Protein AF-0000000078892919 (afdb_homodimer)

pLDDT: mean 95.2, std 5.03, range [69.06, 98.62]

InterPro domains:
  IPR001275 DM DNA-binding domain [PF00751] (1-46)
  IPR001275 DM DNA-binding domain [PS40000] (5-34)
  IPR001275 DM DNA-binding domain [PS50809] (5-52)
  IPR001275 DM DNA-binding domain [SM00301] (1-54)
  IPR026607 DMRT family [PTHR12322] (1-54)
  IPR036407 DM DNA-binding domain superfamily [G3DSA:4.10.1040.10] (1-47)
  IPR036407 DM DNA-binding domain superfamily [SSF82927] (1-46)

Solvent-accessible surface area (backbone atoms only — not comparable to full-atom values): 6469 Å² total; per-residue (Å²): 134,83,60,57,32,63,56,42,46,75,70,75,34,87,40,64,36,81,88,26,71,88,68,42,90,49,67,82,52,78,48,72,66,42,45,33,53,53,49,35,52,50,37,50,50,54,41,51,54,56,60,66,74,100,136,83,60,55,32,65,56,41,47,75,70,76,37,85,41,62,36,83,88,27,72,88,68,42,91,49,67,84,50,79,47,72,66,43,45,34,52,53,47,34,52,51,37,52,51,52,41,52,54,56,60,66,73,101

Nearest PDB structures (foldseek):
  4yj0-assembly1_C  TM=9.117E-01  e=4.825E-05  Homo sapiens
  4yj0-assembly1_B  TM=9.082E-01  e=6.876E-05  Homo sapiens
  4yj0-assembly1_A  TM=7.345E-01  e=1.301E-04  Homo sapiens
  1lpv-assembly1_A  TM=8.448E-01  e=2.641E-02  unclassified
  4yj0-assembly1_B  TM=9.103E-01  e=5.883E-05  Homo sapiens

Structure (mmCIF, N/CA/C/O backbone):
data_AF-0000000078892919-model_v1
#
loop_
_entity.id
_entity.type
_entity.pdbx_description
1 polymer 'DM domain-containing protein'
#
loop_
_atom_site.group_PDB
_atom_site.id
_atom_site.type_symbol
_atom_site.label_atom_id
_atom_site.label_alt_id
_atom_site.label_comp_id
_atom_site.label_asym_id
_atom_site.label_entity_id
_atom_site.label_seq_id
_atom_site.pdbx_PDB_ins_code
_atom_site.Cartn_x
_atom_site.Cartn_y
_atom_site.Cartn_z
_atom_site.occupancy
_atom_site.B_iso_or_equiv
_atom_site.auth_seq_id
_atom_site.auth_comp_id
_atom_site.auth_asym_id
_atom_site.auth_atom_id
_atom_site.pdbx_PDB_model_num
ATOM 1 N N . ARG A 1 1 ? -14.383 -0.823 -10.773 1 75.06 1 ARG A N 1
ATOM 2 C CA . ARG A 1 1 ? -13.383 -1.883 -10.859 1 75.06 1 ARG A CA 1
ATOM 3 C C . ARG A 1 1 ? -13.633 -2.961 -9.812 1 75.06 1 ARG A C 1
ATOM 5 O O . ARG A 1 1 ? -13.938 -2.652 -8.656 1 75.06 1 ARG A O 1
ATOM 12 N N . VAL A 1 2 ? -13.828 -4.258 -10.414 1 90.62 2 VAL A N 1
ATOM 13 C CA . VAL A 1 2 ? -14 -5.375 -9.484 1 90.62 2 VAL A CA 1
ATOM 14 C C . VAL A 1 2 ? -12.648 -5.805 -8.93 1 90.62 2 VAL A C 1
ATOM 16 O O . VAL A 1 2 ? -11.766 -6.227 -9.68 1 90.62 2 VAL A O 1
ATOM 19 N N . PRO A 1 3 ? -12.594 -5.773 -7.652 1 94.75 3 PRO A N 1
ATOM 20 C CA . PRO A 1 3 ? -11.289 -6.117 -7.078 1 94.75 3 PRO A CA 1
ATOM 21 C C . PRO A 1 3 ? -10.906 -7.574 -7.312 1 94.75 3 PRO A C 1
ATOM 23 O O . PRO A 1 3 ? -11.773 -8.453 -7.328 1 94.75 3 PRO A O 1
ATOM 26 N N . LYS A 1 4 ? -9.727 -7.801 -7.68 1 96.69 4 LYS A N 1
ATOM 27 C CA . LYS A 1 4 ? -9.148 -9.125 -7.895 1 96.69 4 LYS A CA 1
ATOM 28 C C . LYS A 1 4 ? -8.18 -9.492 -6.77 1 96.69 4 LYS A C 1
ATOM 30 O O . LYS A 1 4 ? -7.598 -8.609 -6.137 1 96.69 4 LYS A O 1
ATOM 35 N N . CYS A 1 5 ? -8.062 -10.766 -6.609 1 97.62 5 CYS A N 1
ATOM 36 C CA . CYS A 1 5 ? -7.152 -11.234 -5.574 1 97.62 5 CYS A CA 1
ATOM 37 C C . CYS A 1 5 ? -5.703 -10.945 -5.945 1 97.62 5 CYS A C 1
ATOM 39 O O . CYS A 1 5 ? -5.227 -11.375 -6.996 1 97.62 5 CYS A O 1
ATOM 41 N N . ALA A 1 6 ? -5.023 -10.32 -5.082 1 96.12 6 ALA A N 1
ATOM 42 C CA . ALA A 1 6 ? -3.643 -9.922 -5.355 1 96.12 6 ALA A CA 1
ATOM 43 C C . ALA A 1 6 ? -2.715 -11.133 -5.355 1 96.12 6 ALA A C 1
ATOM 45 O O . ALA A 1 6 ? -1.773 -11.203 -6.152 1 96.12 6 ALA A O 1
ATOM 46 N N . ARG A 1 7 ? -2.961 -12.039 -4.484 1 97.06 7 ARG A N 1
ATOM 47 C CA . ARG A 1 7 ? -2.113 -13.227 -4.41 1 97.06 7 ARG A CA 1
ATOM 48 C C . ARG A 1 7 ? -2.246 -14.07 -5.672 1 97.06 7 ARG A C 1
ATOM 50 O O . ARG A 1 7 ? -1.243 -14.492 -6.254 1 97.06 7 ARG A O 1
ATOM 57 N N . CYS A 1 8 ? -3.488 -14.305 -6.047 1 97.5 8 CYS A N 1
ATOM 58 C CA . CYS A 1 8 ? -3.715 -15.031 -7.293 1 97.5 8 CYS A CA 1
ATOM 59 C C . CYS A 1 8 ? -3.045 -14.32 -8.461 1 97.5 8 CYS A C 1
ATOM 61 O O . CYS A 1 8 ? -2.328 -14.945 -9.25 1 97.5 8 CYS A O 1
ATOM 63 N N . ARG A 1 9 ? -3.148 -13.016 -8.594 1 94.38 9 ARG A N 1
ATOM 64 C CA . ARG A 1 9 ? -2.594 -1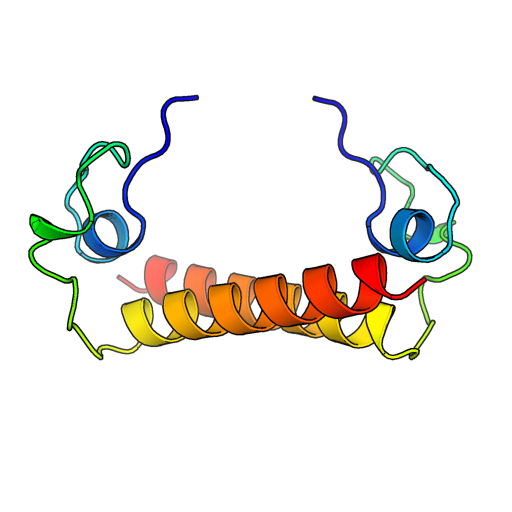2.227 -9.695 1 94.38 9 ARG A CA 1
ATOM 65 C C . ARG A 1 9 ? -1.075 -12.359 -9.75 1 94.38 9 ARG A C 1
ATOM 67 O O . ARG A 1 9 ? -0.496 -12.438 -10.836 1 94.38 9 ARG A O 1
ATOM 74 N N . SER A 1 10 ? -0.444 -12.438 -8.625 1 95.19 10 SER A N 1
ATOM 75 C CA . SER A 1 10 ? 1.009 -12.547 -8.555 1 95.19 10 SER A CA 1
ATOM 76 C C . SER A 1 10 ? 1.488 -13.883 -9.117 1 95.19 10 SER A C 1
ATOM 78 O O . SER A 1 10 ? 2.67 -14.039 -9.43 1 95.19 10 SER A O 1
ATOM 80 N N . HIS A 1 11 ? 0.543 -14.75 -9.195 1 96.12 11 HIS A N 1
ATOM 81 C CA . HIS A 1 11 ? 0.922 -16.062 -9.672 1 96.12 11 HIS A CA 1
ATOM 82 C C . HIS A 1 11 ? 0.279 -16.375 -11.023 1 96.12 11 HIS A C 1
ATOM 84 O O . HIS A 1 11 ? 0.19 -17.531 -11.43 1 96.12 11 HIS A O 1
ATOM 90 N N . GLY A 1 12 ? -0.291 -15.383 -11.57 1 93.56 12 GLY A N 1
ATOM 91 C CA . GLY A 1 12 ? -0.725 -15.5 -12.953 1 93.56 12 GLY A CA 1
ATOM 92 C C . GLY A 1 12 ? -2.168 -15.945 -13.086 1 93.56 12 GLY A C 1
ATOM 93 O O . GLY A 1 12 ? -2.613 -16.297 -14.188 1 93.56 12 GLY A O 1
ATOM 94 N N . THR A 1 13 ? -2.855 -15.938 -12.039 1 95.44 13 THR A N 1
ATOM 95 C CA . THR A 1 13 ? -4.27 -16.297 -12.031 1 95.44 13 THR A CA 1
ATOM 96 C C . THR A 1 13 ? -5.129 -15.109 -11.609 1 95.44 13 THR A C 1
ATOM 98 O O . THR A 1 13 ? -4.711 -14.297 -10.773 1 95.44 13 THR A O 1
ATOM 101 N N . VAL A 1 14 ? -6.25 -15.023 -12.188 1 95 14 VAL A N 1
ATOM 102 C CA . VAL A 1 14 ? -7.145 -13.93 -11.836 1 95 14 VAL A CA 1
ATOM 103 C C . VAL A 1 14 ? -8.383 -14.477 -11.125 1 95 14 VAL A C 1
ATOM 105 O O . VAL A 1 14 ? -9.031 -15.398 -11.625 1 95 14 VAL A O 1
ATOM 108 N N . SER A 1 15 ? -8.656 -14.039 -9.961 1 96.69 15 SER A N 1
ATOM 109 C CA . SER A 1 15 ? -9.828 -14.398 -9.172 1 96.69 15 SER A CA 1
ATOM 110 C C . SER A 1 15 ? -10.492 -13.172 -8.57 1 96.69 15 SER A C 1
ATOM 112 O O . SER A 1 15 ? -9.812 -12.234 -8.141 1 96.69 15 SER A O 1
ATOM 114 N N . TRP A 1 16 ? -11.805 -13.25 -8.547 1 95.56 16 TRP A N 1
ATOM 115 C CA . TRP A 1 16 ? -12.531 -12.172 -7.887 1 95.56 16 TRP A CA 1
ATOM 116 C C . TRP A 1 16 ? -12.273 -12.18 -6.383 1 95.56 16 TRP A C 1
ATOM 118 O O . TRP A 1 16 ? -12.234 -13.242 -5.758 1 95.56 16 TRP A O 1
ATOM 128 N N . LEU A 1 17 ? -12.211 -10.953 -5.809 1 95.38 17 LEU A N 1
ATOM 129 C CA . LEU A 1 17 ? -11.789 -10.812 -4.418 1 95.38 17 LEU A CA 1
ATOM 130 C C . LEU A 1 17 ? -12.922 -11.203 -3.471 1 95.38 17 LEU A C 1
ATOM 132 O O . LEU A 1 17 ? -12.695 -11.906 -2.484 1 95.38 17 LEU A O 1
ATOM 136 N N . LYS A 1 18 ? -14.047 -10.852 -3.838 1 94.62 18 LYS A N 1
ATOM 137 C CA . LYS A 1 18 ? -15.164 -11.055 -2.914 1 94.62 18 LYS A CA 1
ATOM 138 C C . LYS A 1 18 ? -15.344 -12.539 -2.588 1 94.62 18 LYS A C 1
ATOM 140 O O . LYS A 1 18 ? -15.578 -13.352 -3.482 1 94.62 18 LYS A O 1
ATOM 145 N N . GLY A 1 19 ? -15.234 -12.922 -1.292 1 93.5 19 GLY A N 1
ATOM 146 C CA . GLY A 1 19 ? -15.469 -14.273 -0.823 1 93.5 19 GLY A CA 1
ATOM 147 C C . GLY A 1 19 ? -14.328 -15.227 -1.148 1 93.5 19 GLY A C 1
ATOM 148 O O . GLY A 1 19 ? -14.461 -16.438 -0.977 1 93.5 19 GLY A O 1
ATOM 149 N N . HIS A 1 20 ? -13.258 -14.734 -1.619 1 96.75 20 HIS A N 1
ATOM 150 C CA . HIS A 1 20 ? -12.188 -15.555 -2.17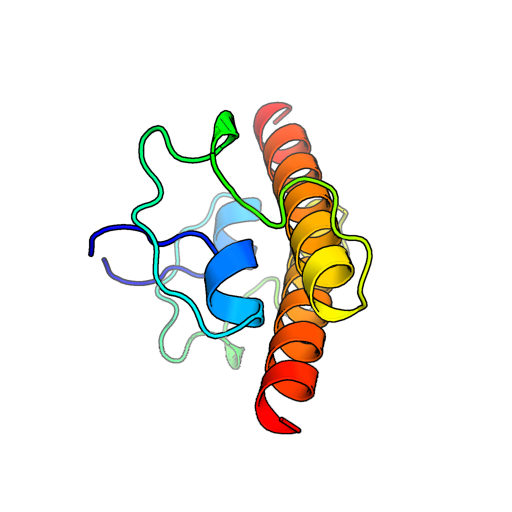6 1 96.75 20 HIS A CA 1
ATOM 151 C C . HIS A 1 20 ? -11.133 -15.875 -1.127 1 96.75 20 HIS A C 1
ATOM 153 O O . HIS A 1 20 ? -10.336 -16.812 -1.296 1 96.75 20 HIS A O 1
ATOM 159 N N . LYS A 1 21 ? -11.141 -15.297 -0.033 1 92.75 21 LYS A N 1
ATOM 160 C CA . LYS A 1 21 ? -10.055 -15.367 0.936 1 92.75 21 LYS A CA 1
ATOM 161 C C . LYS A 1 21 ? -9.75 -16.812 1.314 1 92.75 21 LYS A C 1
ATOM 163 O O . LYS A 1 21 ? -8.594 -17.25 1.292 1 92.75 21 LYS A O 1
ATOM 168 N N . HIS A 1 22 ? -10.82 -17.609 1.489 1 94.19 22 HIS A N 1
ATOM 169 C CA . HIS A 1 22 ? -10.656 -18.984 1.968 1 94.19 22 HIS A CA 1
ATOM 170 C C . HIS A 1 22 ? -10.422 -19.953 0.809 1 94.19 22 HIS A C 1
ATOM 172 O O . HIS A 1 22 ? -10 -21.094 1.019 1 94.19 22 HIS A O 1
ATOM 178 N N . TYR A 1 23 ? -10.57 -19.5 -0.388 1 95.56 23 TYR A N 1
ATOM 179 C CA . TYR A 1 23 ? -10.461 -20.359 -1.562 1 95.56 23 TYR A CA 1
ATOM 180 C C . TYR A 1 23 ? -9.188 -20.078 -2.338 1 95.56 23 TYR A C 1
ATOM 182 O O . TYR A 1 23 ? -8.812 -20.844 -3.238 1 95.56 23 TYR A O 1
ATOM 190 N N . CYS A 1 24 ? -8.477 -19.094 -1.933 1 97.56 24 CYS A N 1
ATOM 191 C CA . CYS A 1 24 ? -7.254 -18.703 -2.625 1 97.56 24 CYS A CA 1
ATOM 192 C C . CYS A 1 24 ? -6.191 -19.781 -2.518 1 97.56 24 CYS A C 1
ATOM 194 O O . CYS A 1 24 ? -5.75 -20.125 -1.418 1 97.56 24 CYS A O 1
ATOM 196 N N . ARG A 1 25 ? -5.75 -20.25 -3.621 1 96.56 25 ARG A N 1
ATOM 197 C CA . ARG A 1 25 ? -4.715 -21.281 -3.678 1 96.56 25 ARG A CA 1
ATOM 198 C C . ARG A 1 25 ? -3.426 -20.797 -3.027 1 96.56 25 ARG A C 1
ATOM 200 O O . ARG A 1 25 ? -2.65 -21.594 -2.5 1 9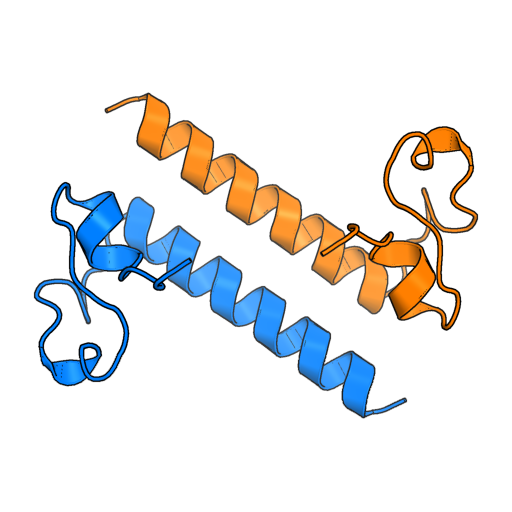6.56 25 ARG A O 1
ATOM 207 N N . TRP A 1 26 ? -3.277 -19.531 -2.879 1 97.44 26 TRP A N 1
ATOM 208 C CA . TRP A 1 26 ? -2.014 -18.953 -2.424 1 97.44 26 TRP A CA 1
ATOM 209 C C . TRP A 1 26 ? -2.189 -18.25 -1.085 1 97.44 26 TRP A C 1
ATOM 211 O O . TRP A 1 26 ? -1.383 -17.391 -0.721 1 97.44 26 TRP A O 1
ATOM 221 N N . ARG A 1 27 ? -3.215 -18.594 -0.351 1 95.62 27 ARG A N 1
ATOM 222 C CA . ARG A 1 27 ? -3.549 -17.953 0.915 1 95.62 27 ARG A CA 1
ATOM 223 C C . ARG A 1 27 ? -2.369 -18 1.88 1 95.62 27 ARG A C 1
ATOM 225 O O . ARG A 1 27 ? -2.127 -17.031 2.613 1 95.62 27 ARG A O 1
ATOM 232 N N . ASP A 1 28 ? -1.63 -19.109 1.831 1 96.06 28 ASP A N 1
ATOM 233 C CA . ASP A 1 28 ? -0.542 -19.312 2.785 1 96.06 28 ASP A CA 1
ATOM 234 C C . ASP A 1 28 ? 0.814 -19.281 2.084 1 96.06 28 ASP A C 1
ATOM 236 O O . ASP A 1 28 ? 1.815 -19.734 2.646 1 96.06 28 ASP A O 1
ATOM 240 N N . CYS A 1 29 ? 0.792 -18.812 0.901 1 97.56 29 CYS A N 1
ATOM 241 C CA . CYS A 1 29 ? 2.043 -18.734 0.156 1 97.56 29 CYS A CA 1
ATOM 242 C C . CYS A 1 29 ? 2.988 -17.719 0.787 1 97.56 29 CYS A C 1
ATOM 244 O O . CYS A 1 29 ? 2.559 -16.641 1.211 1 97.56 29 CYS A O 1
ATOM 246 N N . THR A 1 30 ? 4.316 -18.062 0.794 1 96.94 30 THR A N 1
ATOM 247 C CA . THR A 1 30 ? 5.301 -17.188 1.424 1 96.94 30 THR A CA 1
ATOM 248 C C . THR A 1 30 ? 6.414 -16.828 0.443 1 96.94 30 THR A C 1
ATOM 250 O O . THR A 1 30 ? 7.562 -16.641 0.843 1 96.94 30 THR A O 1
ATOM 253 N N . CYS A 1 31 ? 6.059 -16.844 -0.826 1 96.69 31 CYS A N 1
ATOM 254 C CA . CYS A 1 31 ? 7.059 -16.406 -1.796 1 96.69 31 CYS A CA 1
ATOM 255 C C . CYS A 1 31 ? 7.301 -14.906 -1.7 1 96.69 31 CYS A C 1
ATOM 257 O O . CYS A 1 31 ? 6.586 -14.203 -0.983 1 96.69 31 CYS A O 1
ATOM 259 N N . SER A 1 32 ? 8.25 -14.406 -2.426 1 95.19 32 SER A N 1
ATOM 260 C CA . SER A 1 32 ? 8.641 -13.008 -2.344 1 95.19 32 SER A CA 1
ATOM 261 C C . SER A 1 32 ? 7.5 -12.086 -2.77 1 95.19 32 SER A C 1
ATOM 263 O O . SER A 1 32 ? 7.297 -11.023 -2.176 1 95.19 32 SER A O 1
ATOM 265 N N . LYS A 1 33 ? 6.867 -12.523 -3.758 1 95.88 33 LYS A N 1
ATOM 266 C CA . LYS A 1 33 ? 5.758 -11.719 -4.25 1 95.88 33 LYS A CA 1
ATOM 267 C C . LYS A 1 33 ? 4.656 -11.594 -3.201 1 95.88 33 LYS A C 1
ATOM 269 O O . LYS A 1 33 ? 4.148 -10.5 -2.949 1 95.88 33 LYS A O 1
ATOM 274 N N . CYS A 1 34 ? 4.273 -12.68 -2.596 1 98 34 CYS A N 1
ATOM 275 C CA . CYS A 1 34 ? 3.195 -12.711 -1.613 1 98 34 CYS A CA 1
ATOM 276 C C . CYS A 1 34 ? 3.627 -12.039 -0.312 1 98 34 CYS A C 1
ATOM 278 O O . CYS A 1 34 ? 2.812 -11.414 0.37 1 98 34 CYS A O 1
ATOM 280 N N . GLN A 1 35 ? 4.883 -12.086 0.019 1 98.19 35 GLN A N 1
ATOM 281 C CA . GLN A 1 35 ? 5.387 -11.43 1.22 1 98.19 35 GLN A CA 1
ATOM 282 C C . GLN A 1 35 ? 5.262 -9.914 1.104 1 98.19 35 GLN A C 1
ATOM 284 O O . GLN A 1 35 ? 4.984 -9.227 2.092 1 98.19 35 GLN A O 1
ATOM 289 N N . LEU A 1 36 ? 5.492 -9.453 -0.093 1 98.5 36 LEU A N 1
ATOM 290 C CA . LEU A 1 36 ? 5.371 -8.008 -0.3 1 98.5 36 LEU A CA 1
ATOM 291 C C . LEU A 1 36 ? 3.92 -7.566 -0.182 1 98.5 36 LEU A C 1
ATOM 293 O O . LEU A 1 36 ? 3.641 -6.461 0.291 1 98.5 36 LEU A O 1
ATOM 297 N N . ILE A 1 37 ? 2.99 -8.398 -0.585 1 98.06 37 ILE A N 1
ATOM 298 C CA . ILE A 1 37 ? 1.571 -8.094 -0.431 1 98.06 37 ILE A CA 1
ATOM 299 C C . ILE A 1 37 ? 1.213 -8.047 1.053 1 98.06 37 ILE A C 1
ATOM 301 O O . ILE A 1 37 ? 0.522 -7.125 1.499 1 98.06 37 ILE A O 1
ATOM 305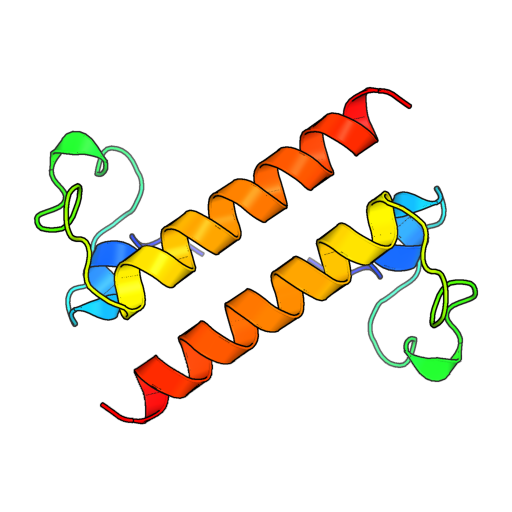 N N . THR A 1 38 ? 1.707 -9.062 1.796 1 98.25 38 THR A N 1
ATOM 306 C CA . THR A 1 38 ? 1.468 -9.109 3.234 1 98.25 38 THR A CA 1
ATOM 307 C C . THR A 1 38 ? 2.051 -7.871 3.914 1 98.25 38 THR A C 1
ATOM 309 O O . THR A 1 38 ? 1.417 -7.285 4.793 1 98.25 38 THR A O 1
ATOM 312 N N . GLU A 1 39 ? 3.221 -7.52 3.48 1 98.62 39 GLU A N 1
ATOM 313 C CA . GLU A 1 39 ? 3.869 -6.34 4.051 1 98.62 39 GLU A CA 1
ATOM 314 C C . GLU A 1 39 ? 3.08 -5.07 3.742 1 98.62 39 GLU A C 1
ATOM 316 O O . GLU A 1 39 ? 2.891 -4.223 4.617 1 98.62 39 GLU A O 1
ATOM 321 N N . ARG A 1 40 ? 2.654 -4.926 2.561 1 98.56 40 ARG A N 1
ATOM 322 C CA . ARG A 1 40 ? 1.833 -3.779 2.188 1 98.56 40 ARG A CA 1
ATOM 323 C C . ARG A 1 40 ? 0.583 -3.697 3.055 1 98.56 40 ARG A C 1
ATOM 325 O O . ARG A 1 40 ? 0.224 -2.619 3.533 1 98.56 40 ARG A O 1
ATOM 332 N N . GLN A 1 41 ? -0.055 -4.797 3.273 1 98.25 41 GLN A N 1
ATOM 333 C CA . GLN A 1 41 ? -1.27 -4.84 4.082 1 98.25 41 GLN A CA 1
ATOM 334 C C . GLN A 1 41 ? -0.983 -4.449 5.527 1 98.25 41 GLN A C 1
ATOM 336 O O . GLN A 1 41 ? -1.759 -3.713 6.145 1 98.25 41 GLN A O 1
ATOM 341 N N . ARG A 1 42 ? 0.117 -4.902 6.035 1 98.5 42 ARG A N 1
ATOM 342 C CA . ARG A 1 42 ? 0.523 -4.562 7.395 1 98.5 42 ARG A CA 1
ATOM 343 C C . ARG A 1 42 ? 0.738 -3.061 7.543 1 98.5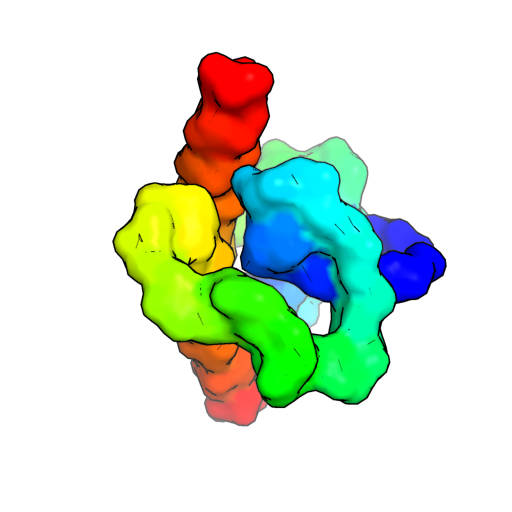 42 ARG A C 1
ATOM 345 O O . ARG A 1 42 ? 0.221 -2.441 8.477 1 98.5 42 ARG A O 1
ATOM 352 N N . VAL A 1 43 ? 1.459 -2.518 6.574 1 98.62 43 VAL A N 1
ATOM 353 C CA . VAL A 1 43 ? 1.796 -1.099 6.602 1 98.62 43 VAL A CA 1
ATOM 354 C C . VAL A 1 43 ? 0.529 -0.263 6.438 1 98.62 43 VAL A C 1
ATOM 356 O O . VAL A 1 43 ? 0.322 0.711 7.168 1 98.62 43 VAL A O 1
ATOM 359 N N . THR A 1 44 ? -0.27 -0.65 5.531 1 98.5 44 THR A N 1
ATOM 360 C CA . THR A 1 44 ? -1.519 0.069 5.309 1 98.5 44 THR A CA 1
ATOM 361 C C . THR A 1 44 ? -2.396 0.029 6.559 1 98.5 44 THR A C 1
ATOM 363 O O . THR A 1 44 ? -2.949 1.053 6.965 1 98.5 44 THR A O 1
ATOM 366 N N . ALA A 1 45 ? -2.445 -1.118 7.262 1 98.38 45 ALA A N 1
ATOM 367 C CA . ALA A 1 45 ? -3.238 -1.275 8.477 1 98.38 45 ALA A CA 1
ATOM 368 C C . ALA A 1 45 ? -2.695 -0.402 9.602 1 98.38 45 ALA A C 1
ATOM 370 O O . ALA A 1 45 ? -3.465 0.198 10.359 1 98.38 45 ALA A O 1
ATOM 371 N N . ALA A 1 46 ? -1.411 -0.382 9.711 1 97.94 46 ALA A N 1
ATOM 372 C CA . ALA A 1 46 ? -0.77 0.441 10.734 1 97.94 46 ALA A CA 1
ATOM 373 C C . ALA A 1 46 ? -1.076 1.92 10.516 1 97.94 46 ALA A C 1
ATOM 375 O O . ALA A 1 46 ? -1.355 2.648 11.477 1 97.94 46 ALA A O 1
ATOM 376 N N . ARG A 1 47 ? -1.009 2.348 9.234 1 97.31 47 ARG A N 1
ATOM 377 C CA . ARG A 1 47 ? -1.315 3.74 8.914 1 97.31 47 ARG A CA 1
ATOM 378 C C . ARG A 1 47 ? -2.762 4.074 9.266 1 97.31 47 ARG A C 1
ATOM 380 O O . ARG A 1 47 ? -3.033 5.086 9.914 1 97.31 47 ARG A O 1
ATOM 387 N N . VAL A 1 48 ? -3.66 3.246 8.977 1 96.94 48 VAL A N 1
ATOM 388 C CA . VAL A 1 48 ? -5.082 3.463 9.234 1 96.94 48 VAL A CA 1
ATOM 389 C C . VAL A 1 48 ? -5.332 3.523 10.742 1 96.94 48 VAL A C 1
ATOM 391 O O . VAL A 1 48 ? -6.102 4.359 11.211 1 96.94 48 VAL A O 1
ATOM 394 N N . ALA A 1 49 ? -4.652 2.695 11.469 1 96.75 49 ALA A N 1
ATOM 395 C CA . ALA A 1 49 ? -4.789 2.648 12.922 1 96.75 49 ALA A CA 1
ATOM 396 C C . ALA A 1 49 ? -4.359 3.967 13.555 1 96.75 49 ALA A C 1
ATOM 398 O O . ALA A 1 49 ? -5.043 4.492 14.438 1 96.75 49 ALA A O 1
ATOM 399 N N . ILE A 1 50 ? -3.256 4.527 13.062 1 94.62 50 ILE A N 1
ATOM 400 C CA . ILE A 1 50 ? -2.732 5.77 13.617 1 94.62 50 ILE A CA 1
ATOM 401 C C . ILE A 1 50 ? -3.674 6.926 13.273 1 94.62 50 ILE A C 1
ATOM 403 O O . ILE A 1 50 ? -3.916 7.801 14.109 1 94.62 50 ILE A O 1
ATOM 407 N N . LEU A 1 51 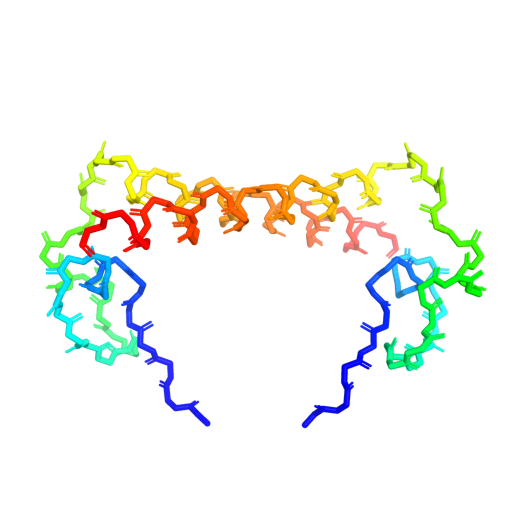? -4.211 6.918 12.047 1 91.25 51 LEU A N 1
ATOM 408 C CA . LEU A 1 51 ? -5.113 7.977 11.602 1 91.25 51 LEU A CA 1
ATOM 409 C C . LEU A 1 51 ? -6.398 7.973 12.422 1 91.25 51 LEU A C 1
ATOM 411 O O . LEU A 1 51 ? -6.992 9.023 12.664 1 91.25 51 LEU A O 1
ATOM 415 N N . ARG A 1 52 ? -6.785 6.801 12.938 1 92.5 52 ARG A N 1
ATOM 416 C CA . ARG A 1 52 ? -8.016 6.668 13.711 1 92.5 52 ARG A CA 1
ATOM 417 C C . ARG A 1 52 ? -7.816 7.117 15.148 1 92.5 52 ARG A C 1
ATOM 419 O O . ARG A 1 52 ? -8.781 7.387 15.867 1 92.5 52 ARG A O 1
ATOM 426 N N . GLN A 1 53 ? -6.617 7.293 15.609 1 88.06 53 GLN A N 1
ATOM 427 C CA . GLN A 1 53 ? -6.328 7.754 16.953 1 88.06 53 GLN A CA 1
ATOM 428 C C . GLN A 1 53 ? -6.391 9.273 17.047 1 88.06 53 GLN A C 1
ATOM 430 O O . GLN A 1 53 ? -6.504 9.836 18.141 1 88.06 53 GLN A O 1
ATOM 435 N N . GLN A 1 54 ? -6.359 9.867 15.891 1 69.56 54 GLN A N 1
ATOM 436 C CA . GLN A 1 54 ? -6.406 11.328 15.883 1 69.56 54 GLN A CA 1
ATOM 437 C C . GLN A 1 54 ? -7.848 11.828 15.844 1 69.56 54 GLN A C 1
ATOM 439 O O . GLN A 1 54 ? -8.727 11.164 15.289 1 69.56 54 GLN A O 1
ATOM 444 N N . ARG B 1 1 ? -12.641 8.602 -9.297 1 75.12 1 ARG B N 1
ATOM 445 C CA . ARG B 1 1 ? -12.109 9.211 -8.078 1 75.12 1 ARG B CA 1
ATOM 446 C C . ARG B 1 1 ? -10.828 9.984 -8.359 1 75.12 1 ARG B C 1
ATOM 448 O O . ARG B 1 1 ? -9.969 9.516 -9.109 1 75.12 1 ARG B O 1
ATOM 455 N N . VAL B 1 2 ? -10.93 11.367 -7.961 1 91.12 2 VAL B N 1
ATOM 456 C CA . VAL B 1 2 ? -9.727 12.18 -8.125 1 91.12 2 VAL B CA 1
ATOM 457 C C . VAL B 1 2 ? -8.75 11.898 -6.988 1 91.12 2 VAL B C 1
ATOM 459 O O . VAL B 1 2 ? -9.07 12.133 -5.816 1 91.12 2 VAL B O 1
ATOM 462 N N . PRO B 1 3 ? -7.59 11.508 -7.391 1 94.88 3 PRO B N 1
ATOM 463 C CA . PRO B 1 3 ? -6.641 11.164 -6.328 1 94.88 3 PRO B CA 1
ATOM 464 C C . PRO B 1 3 ? -6.223 12.375 -5.496 1 94.88 3 PRO B C 1
ATOM 466 O O . PRO B 1 3 ? -6.113 13.484 -6.027 1 94.88 3 PRO B O 1
ATOM 469 N N . LYS B 1 4 ? -6.188 12.227 -4.262 1 96.69 4 LYS B N 1
ATOM 470 C CA . LYS B 1 4 ? -5.762 13.234 -3.299 1 96.69 4 LYS B CA 1
ATOM 471 C C . LYS B 1 4 ? -4.391 12.906 -2.725 1 96.69 4 LYS B C 1
ATOM 473 O O . LYS B 1 4 ? -4.004 11.734 -2.662 1 96.69 4 LYS B O 1
ATOM 478 N N . CYS B 1 5 ? -3.744 13.922 -2.318 1 97.62 5 CYS B N 1
ATOM 479 C CA . CYS B 1 5 ? -2.426 13.719 -1.729 1 97.62 5 CYS B CA 1
ATOM 480 C C . CYS B 1 5 ? -2.531 13.031 -0.376 1 97.62 5 CYS B C 1
ATOM 482 O O . CYS B 1 5 ? -3.209 13.523 0.528 1 97.62 5 CYS B O 1
ATOM 484 N N . ALA B 1 6 ? -1.822 12 -0.235 1 96.06 6 ALA B N 1
ATOM 485 C CA . ALA B 1 6 ? -1.892 11.219 0.995 1 96.06 6 ALA B CA 1
ATOM 486 C C . ALA B 1 6 ? -1.22 11.953 2.152 1 96.06 6 ALA B C 1
ATOM 488 O O . ALA B 1 6 ? -1.684 11.883 3.293 1 96.06 6 ALA B O 1
ATOM 489 N N . ARG B 1 7 ? -0.168 12.602 1.864 1 97.06 7 ARG B N 1
ATOM 490 C CA . ARG B 1 7 ? 0.54 13.328 2.916 1 97.06 7 ARG B CA 1
ATOM 491 C C . ARG B 1 7 ? -0.311 14.461 3.467 1 97.06 7 ARG B C 1
ATOM 493 O O . ARG B 1 7 ? -0.436 14.625 4.684 1 97.06 7 ARG B O 1
ATOM 500 N N . CYS B 1 8 ? -0.858 15.227 2.555 1 97.5 8 CYS B N 1
ATOM 501 C CA . CYS B 1 8 ? -1.762 16.297 2.982 1 97.5 8 CYS B CA 1
ATOM 502 C C . CYS B 1 8 ? -2.918 15.727 3.799 1 97.5 8 CYS B C 1
ATOM 504 O O . CYS B 1 8 ? -3.217 16.219 4.887 1 97.5 8 CYS B O 1
ATOM 506 N N . ARG B 1 9 ? -3.549 14.656 3.396 1 94.25 9 ARG B N 1
ATOM 507 C CA . ARG B 1 9 ? -4.695 14.047 4.062 1 94.25 9 ARG B CA 1
ATOM 508 C C . ARG B 1 9 ? -4.336 13.617 5.484 1 94.25 9 ARG B C 1
ATOM 510 O O . ARG B 1 9 ? -5.148 13.758 6.402 1 94.25 9 ARG B O 1
ATOM 517 N N . SER B 1 10 ? -3.135 13.141 5.668 1 95.25 10 SER B N 1
ATOM 518 C CA . SER B 1 10 ? -2.684 12.688 6.977 1 95.25 10 SER B CA 1
ATOM 519 C C . SER B 1 10 ? -2.588 13.844 7.965 1 95.25 10 SER B C 1
ATOM 521 O O . SER B 1 10 ? -2.535 13.633 9.18 1 95.25 10 SER B O 1
ATOM 523 N N . HIS B 1 11 ? -2.582 14.984 7.387 1 96.12 11 HIS B N 1
ATOM 524 C CA . HIS B 1 11 ? -2.436 16.156 8.25 1 96.12 11 HIS B CA 1
ATOM 525 C C . HIS B 1 11 ? -3.688 17.016 8.219 1 96.12 11 HIS B C 1
ATOM 527 O O . HIS B 1 11 ? -3.643 18.188 8.594 1 96.12 11 HIS B O 1
ATOM 533 N N . GLY B 1 12 ? -4.676 16.5 7.613 1 93.56 12 GLY B N 1
ATOM 534 C CA . GLY B 1 12 ? -5.977 17.141 7.734 1 93.56 12 GLY B CA 1
ATOM 535 C C . GLY B 1 12 ? -6.273 18.109 6.605 1 93.56 12 GLY B C 1
ATOM 536 O O . GLY B 1 12 ? -7.238 18.875 6.676 1 93.56 12 GLY B O 1
ATOM 537 N N . THR B 1 13 ? -5.5 18.078 5.625 1 95.44 13 THR B N 1
ATOM 538 C CA . THR B 1 13 ? -5.691 18.922 4.449 1 95.44 13 THR B CA 1
ATOM 539 C C . THR B 1 13 ? -5.953 18.062 3.211 1 95.44 13 THR B C 1
ATOM 541 O O . THR B 1 13 ? -5.406 16.969 3.078 1 95.44 13 THR B O 1
ATOM 544 N N . VAL B 1 14 ? -6.773 18.562 2.377 1 95.06 14 VAL B N 1
ATOM 545 C CA . VAL B 1 14 ? -7.074 17.812 1.153 1 95.06 14 VAL B CA 1
ATOM 546 C C . VAL B 1 14 ? -6.52 18.578 -0.053 1 95.06 14 VAL B C 1
ATOM 548 O O . VAL B 1 14 ? -6.785 19.766 -0.223 1 95.06 14 VAL B O 1
ATOM 551 N N . SER B 1 15 ? -5.695 17.969 -0.816 1 96.75 15 SER B N 1
ATOM 552 C CA . SER B 1 15 ? -5.121 18.516 -2.039 1 96.75 15 SER B CA 1
ATOM 553 C C . SER B 1 15 ? -5.191 17.516 -3.184 1 96.75 15 SER B C 1
ATOM 555 O O . SER B 1 15 ? -4.996 16.312 -2.977 1 96.75 15 SER B O 1
ATOM 557 N N . TRP B 1 16 ? -5.434 18.062 -4.336 1 95.69 16 TRP B N 1
ATOM 558 C CA . TRP B 1 16 ? -5.414 17.203 -5.512 1 95.69 16 TRP B CA 1
ATOM 559 C C . TRP B 1 16 ? -3.996 16.703 -5.805 1 95.69 16 TRP B C 1
ATOM 561 O O . TRP B 1 16 ? -3.037 17.484 -5.703 1 95.69 16 TRP B O 1
ATOM 571 N N . LEU B 1 17 ? -3.914 15.445 -6.266 1 95.5 17 LEU B N 1
ATOM 572 C CA . LEU B 1 17 ? -2.617 14.797 -6.41 1 95.5 17 LEU B CA 1
ATOM 573 C C . LEU B 1 17 ? -1.884 15.312 -7.645 1 95.5 17 LEU B C 1
ATOM 575 O O . LEU B 1 17 ? -0.683 15.586 -7.59 1 95.5 17 LEU B O 1
ATOM 579 N N . LYS B 1 18 ? -2.604 15.516 -8.641 1 94.69 18 LYS B N 1
ATOM 580 C CA . LYS B 1 18 ? -1.956 15.859 -9.906 1 94.69 18 LYS B CA 1
ATOM 581 C C . LYS B 1 18 ? -1.162 17.156 -9.781 1 94.69 18 LYS B C 1
ATOM 583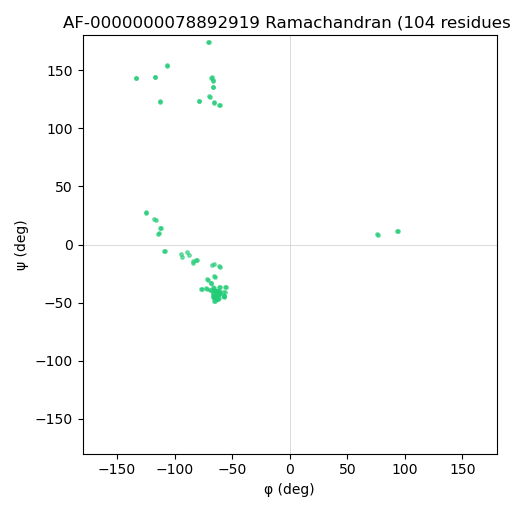 O O . LYS B 1 18 ? -1.726 18.203 -9.469 1 94.69 18 LYS B O 1
ATOM 588 N N . GLY B 1 19 ? 0.15 17.125 -10.008 1 93.56 19 GLY B N 1
ATOM 589 C CA . GLY B 1 19 ? 1.012 18.297 -10.016 1 93.56 19 GLY B CA 1
ATOM 590 C C . GLY B 1 19 ? 1.341 18.797 -8.625 1 93.56 19 GLY B C 1
ATOM 591 O O . GLY B 1 19 ? 1.909 19.875 -8.469 1 93.56 19 GLY B O 1
ATOM 592 N N . HIS B 1 20 ? 0.982 18.062 -7.629 1 96.75 20 HIS B N 1
ATOM 593 C CA . HIS B 1 20 ? 1.039 18.547 -6.254 1 96.75 20 HIS B CA 1
ATOM 594 C C . HIS B 1 20 ? 2.35 18.141 -5.582 1 96.75 20 HIS B C 1
ATOM 596 O O . HIS B 1 20 ? 2.727 18.719 -4.555 1 96.75 20 HIS B O 1
ATOM 602 N N . LYS B 1 21 ? 3.111 17.375 -6.133 1 92.5 21 LYS B N 1
ATOM 603 C CA . LYS B 1 21 ? 4.27 16.766 -5.477 1 92.5 21 LYS B CA 1
ATOM 604 C C . LYS B 1 21 ? 5.211 17.844 -4.941 1 92.5 21 LYS B C 1
ATOM 606 O O . LYS B 1 21 ? 5.617 17.797 -3.775 1 92.5 21 LYS B O 1
ATOM 611 N N . HIS B 1 22 ? 5.402 18.922 -5.75 1 94.06 22 HIS B N 1
ATOM 612 C CA . HIS B 1 22 ? 6.375 19.938 -5.383 1 94.06 22 HIS B CA 1
ATOM 613 C C . HIS B 1 22 ? 5.734 21.016 -4.52 1 94.06 22 HIS B C 1
ATOM 615 O O . HIS B 1 22 ? 6.438 21.828 -3.9 1 94.06 22 HIS B O 1
ATOM 621 N N . TYR B 1 23 ? 4.469 20.984 -4.34 1 95.56 23 TYR B N 1
ATOM 622 C CA . TYR B 1 23 ? 3.746 22.016 -3.609 1 95.56 23 TYR B CA 1
ATOM 623 C C . TYR B 1 23 ? 3.248 21.484 -2.27 1 95.56 23 TYR B C 1
ATOM 625 O O . TYR B 1 23 ? 2.795 22.266 -1.422 1 95.56 23 TYR B O 1
ATOM 633 N N . CYS B 1 24 ? 3.424 20.234 -2.045 1 97.62 24 CYS B N 1
ATOM 634 C CA . CYS B 1 24 ? 2.947 19.609 -0.814 1 97.62 24 CYS B CA 1
ATOM 635 C C . CYS B 1 24 ? 3.697 20.156 0.397 1 97.62 24 CYS B C 1
ATOM 637 O O . CYS B 1 24 ? 4.914 20 0.5 1 97.62 24 CYS B O 1
ATOM 639 N N . ARG B 1 25 ? 2.994 20.688 1.304 1 96.5 25 ARG B N 1
ATOM 640 C CA . ARG B 1 25 ? 3.562 21.234 2.533 1 96.5 25 ARG B CA 1
ATOM 641 C C . ARG B 1 25 ? 4.266 20.141 3.34 1 96.5 25 ARG B C 1
ATOM 643 O O . ARG B 1 25 ? 5.215 20.422 4.074 1 96.5 25 ARG B O 1
ATOM 650 N N . TRP B 1 26 ? 3.973 18.938 3.074 1 97.44 26 TRP B N 1
ATOM 651 C CA . TRP B 1 26 ? 4.461 17.844 3.895 1 97.44 26 TRP B CA 1
ATOM 652 C C . TRP B 1 26 ? 5.359 16.906 3.084 1 97.44 26 TRP B C 1
ATOM 654 O O . TRP B 1 26 ? 5.555 15.75 3.449 1 97.44 26 TRP B O 1
ATOM 664 N N . ARG B 1 27 ? 5.914 17.406 2.008 1 95.56 27 ARG B N 1
ATOM 665 C CA . ARG B 1 27 ? 6.73 16.625 1.096 1 95.56 27 ARG B CA 1
ATOM 666 C C . ARG B 1 27 ? 7.891 15.961 1.831 1 95.56 27 ARG B C 1
ATOM 668 O O . ARG B 1 27 ? 8.258 14.82 1.534 1 95.56 27 ARG B O 1
ATOM 675 N N . ASP B 1 28 ? 8.438 16.703 2.811 1 96.06 28 ASP B N 1
ATOM 676 C CA . ASP B 1 28 ? 9.625 16.219 3.512 1 96.06 28 ASP B CA 1
ATOM 677 C C . ASP B 1 28 ? 9.305 15.875 4.965 1 96.06 28 ASP B C 1
ATOM 679 O O . ASP B 1 28 ? 10.211 15.734 5.789 1 96.06 28 ASP B O 1
ATOM 683 N N . CYS B 1 29 ? 8.055 15.789 5.227 1 97.56 29 CYS B N 1
ATOM 684 C CA . CYS B 1 29 ? 7.641 15.445 6.586 1 97.56 29 CYS B CA 1
ATOM 685 C C . CYS B 1 29 ? 8.055 14.023 6.941 1 97.56 29 CYS B C 1
ATOM 687 O O . CYS B 1 29 ? 7.945 13.117 6.117 1 97.56 29 CYS B O 1
ATOM 689 N N . THR B 1 30 ? 8.5 13.828 8.219 1 97 30 THR B N 1
ATOM 690 C CA . THR B 1 30 ? 8.977 12.516 8.648 1 97 30 THR B CA 1
ATOM 691 C C . THR B 1 30 ? 8.219 12.047 9.883 1 97 30 THR B C 1
ATOM 693 O O . THR B 1 30 ? 8.766 11.328 10.727 1 97 30 THR B O 1
ATOM 696 N N . CYS B 1 31 ? 6.984 12.523 10.016 1 96.69 31 CYS B N 1
ATOM 697 C CA . CYS B 1 31 ? 6.184 12.031 11.125 1 96.69 31 CYS B CA 1
ATOM 698 C C . CYS B 1 31 ? 5.77 10.586 10.898 1 96.69 31 CYS B C 1
ATOM 700 O O . CYS B 1 31 ? 5.988 10.031 9.82 1 96.69 31 CYS B O 1
ATOM 702 N N . SER B 1 32 ? 5.16 9.992 11.859 1 95.19 32 SER B N 1
ATOM 703 C CA . SER B 1 32 ? 4.805 8.578 11.797 1 95.19 32 SER B CA 1
ATOM 704 C C . SER B 1 32 ? 3.818 8.305 10.672 1 95.19 32 SER B C 1
ATOM 706 O O . SER B 1 32 ? 3.91 7.281 9.992 1 95.19 32 SER B O 1
ATOM 708 N N . LYS B 1 33 ? 2.955 9.195 10.578 1 95.94 33 LYS B N 1
ATOM 709 C CA . LYS B 1 33 ? 1.951 9.023 9.531 1 95.94 33 LYS B CA 1
ATOM 710 C C . LYS B 1 33 ? 2.594 9.047 8.148 1 95.94 33 LYS B C 1
ATOM 712 O O . LYS B 1 33 ? 2.293 8.195 7.305 1 95.94 33 LYS B O 1
ATOM 717 N N . CYS B 1 34 ? 3.449 9.992 7.887 1 98 34 CYS B N 1
ATOM 718 C CA . CYS B 1 34 ? 4.094 10.148 6.586 1 98 34 CYS B CA 1
ATOM 719 C C . CYS B 1 34 ? 5.117 9.047 6.348 1 98 34 CYS B C 1
ATOM 721 O O . CYS B 1 34 ? 5.309 8.609 5.211 1 98 34 CYS B O 1
ATOM 723 N N . GLN B 1 35 ? 5.738 8.516 7.371 1 98.19 35 GLN B N 1
ATOM 724 C CA . GLN B 1 35 ? 6.691 7.418 7.227 1 98.19 35 GLN B CA 1
ATOM 725 C C . GLN B 1 35 ? 5.996 6.145 6.75 1 98.19 35 GLN B C 1
ATOM 727 O O . GLN B 1 35 ? 6.562 5.371 5.977 1 98.19 35 GLN B O 1
ATOM 732 N N . LEU B 1 36 ? 4.805 5.977 7.246 1 98.5 36 LEU B N 1
ATOM 733 C CA . LEU B 1 36 ? 4.055 4.801 6.824 1 98.5 36 LEU B CA 1
ATOM 734 C C . LEU B 1 36 ? 3.654 4.91 5.355 1 98.5 36 LEU B C 1
ATOM 736 O O . LEU B 1 36 ? 3.604 3.902 4.645 1 98.5 36 LEU B O 1
ATOM 740 N N . ILE B 1 37 ? 3.387 6.102 4.883 1 98.06 37 ILE B N 1
ATOM 741 C CA . ILE B 1 37 ? 3.084 6.316 3.473 1 98.06 37 ILE B CA 1
ATOM 742 C C . ILE B 1 37 ? 4.312 6 2.625 1 98.06 37 ILE B C 1
ATOM 744 O O . ILE B 1 37 ? 4.215 5.312 1.605 1 98.06 37 ILE B O 1
ATOM 748 N N . THR B 1 38 ? 5.473 6.523 3.092 1 98.19 38 THR B N 1
ATOM 749 C CA . THR B 1 38 ? 6.723 6.262 2.391 1 98.19 38 THR B CA 1
ATOM 750 C C . THR B 1 38 ? 7.016 4.762 2.348 1 98.19 38 THR B C 1
ATOM 752 O O . THR B 1 38 ? 7.438 4.238 1.315 1 98.19 38 THR B O 1
ATOM 755 N N . GLU B 1 39 ? 6.773 4.125 3.447 1 98.62 39 GLU B N 1
ATOM 756 C CA . GLU B 1 39 ? 7 2.684 3.518 1 98.62 39 GLU B CA 1
ATOM 757 C C . GLU B 1 39 ? 6.07 1.931 2.57 1 98.62 39 GLU B C 1
ATOM 759 O O . GLU B 1 39 ? 6.5 1.013 1.869 1 98.62 39 GLU B O 1
ATOM 764 N N . ARG B 1 40 ? 4.852 2.295 2.57 1 98.56 40 ARG B N 1
ATOM 765 C CA . ARG B 1 40 ? 3.896 1.681 1.652 1 98.56 40 ARG B CA 1
ATOM 766 C C . ARG B 1 40 ? 4.355 1.831 0.206 1 98.56 40 ARG B C 1
ATOM 768 O O . ARG B 1 40 ? 4.301 0.874 -0.57 1 98.56 40 ARG B O 1
ATOM 775 N N . GLN B 1 41 ? 4.801 2.975 -0.155 1 98.25 41 GLN B N 1
ATOM 776 C CA . GLN B 1 41 ? 5.258 3.242 -1.515 1 98.25 41 GLN B CA 1
ATOM 777 C C . GLN B 1 41 ? 6.484 2.4 -1.859 1 98.25 41 GLN B C 1
ATOM 779 O O . GLN B 1 41 ? 6.586 1.869 -2.967 1 98.25 41 GLN B O 1
ATOM 784 N N . ARG B 1 42 ? 7.371 2.264 -0.923 1 98.5 42 ARG B N 1
ATOM 785 C CA . ARG B 1 42 ? 8.562 1.443 -1.119 1 98.5 42 ARG B CA 1
ATOM 786 C C . ARG B 1 42 ? 8.188 -0.011 -1.38 1 98.5 42 ARG B C 1
ATOM 788 O O . ARG B 1 42 ? 8.68 -0.624 -2.33 1 98.5 42 ARG B O 1
ATOM 795 N N . VAL B 1 43 ? 7.273 -0.493 -0.542 1 98.62 43 VAL B N 1
ATOM 796 C CA . VAL B 1 43 ? 6.844 -1.885 -0.63 1 98.62 43 VAL B CA 1
ATOM 797 C C . VAL B 1 43 ? 6.098 -2.113 -1.942 1 98.62 43 VAL B C 1
ATOM 799 O O . VAL B 1 43 ? 6.344 -3.102 -2.641 1 98.62 43 VAL B O 1
ATOM 802 N N . THR B 1 44 ? 5.246 -1.222 -2.258 1 98.44 44 THR B N 1
ATOM 803 C CA . THR B 1 44 ? 4.492 -1.339 -3.502 1 98.44 44 THR B CA 1
ATOM 804 C C . THR B 1 44 ? 5.43 -1.32 -4.707 1 98.44 44 THR B C 1
ATOM 806 O O . THR B 1 44 ? 5.293 -2.139 -5.617 1 98.44 44 THR B O 1
ATOM 809 N N . ALA B 1 45 ? 6.484 -0.471 -4.68 1 98.38 45 ALA B N 1
ATOM 810 C CA . ALA B 1 45 ? 7.453 -0.366 -5.766 1 98.38 45 ALA B CA 1
ATOM 811 C C . ALA B 1 45 ? 8.266 -1.65 -5.902 1 98.38 45 ALA B C 1
ATOM 813 O O . ALA B 1 45 ? 8.539 -2.105 -7.016 1 98.38 45 ALA B O 1
ATOM 814 N N . ALA B 1 46 ? 8.648 -2.182 -4.785 1 97.94 46 ALA B N 1
ATOM 815 C CA . ALA B 1 46 ? 9.414 -3.428 -4.781 1 97.94 46 ALA B CA 1
ATOM 816 C C . ALA B 1 46 ? 8.602 -4.57 -5.383 1 97.94 46 ALA B C 1
ATOM 818 O O . ALA B 1 46 ? 9.125 -5.371 -6.164 1 97.94 46 ALA B O 1
ATOM 819 N N . ARG B 1 47 ? 7.305 -4.621 -4.992 1 97.31 47 ARG B N 1
ATOM 820 C CA . ARG B 1 47 ? 6.43 -5.656 -5.535 1 97.31 47 ARG B CA 1
ATOM 821 C C . ARG B 1 47 ? 6.289 -5.512 -7.047 1 97.31 47 ARG B C 1
ATOM 823 O O . ARG B 1 47 ? 6.43 -6.492 -7.785 1 97.31 47 ARG B O 1
ATOM 830 N N . VAL B 1 48 ? 6.133 -4.375 -7.543 1 96.88 48 VAL B N 1
ATOM 831 C CA . VAL B 1 48 ? 5.961 -4.109 -8.969 1 96.88 48 VAL B CA 1
ATOM 832 C C . VAL B 1 48 ? 7.234 -4.48 -9.727 1 96.88 48 VAL B C 1
ATOM 834 O O . VAL B 1 48 ? 7.176 -5.07 -10.805 1 96.88 48 VAL B O 1
ATOM 837 N N . ALA B 1 49 ? 8.336 -4.18 -9.148 1 96.81 49 ALA B N 1
ATOM 838 C CA . ALA B 1 49 ? 9.633 -4.48 -9.758 1 96.81 49 ALA B CA 1
ATOM 839 C C . ALA B 1 49 ? 9.812 -5.984 -9.945 1 96.81 49 ALA B C 1
ATOM 841 O O . ALA B 1 49 ? 10.258 -6.434 -11.008 1 96.81 49 ALA B O 1
ATOM 842 N N . ILE B 1 50 ? 9.43 -6.758 -8.914 1 94.62 50 ILE B N 1
ATOM 843 C CA . ILE B 1 50 ? 9.586 -8.211 -8.977 1 94.62 50 ILE B CA 1
ATOM 844 C C . ILE B 1 50 ? 8.641 -8.789 -10.016 1 94.62 50 ILE B C 1
ATOM 846 O O . ILE B 1 50 ? 9.008 -9.703 -10.758 1 94.62 50 ILE B O 1
ATOM 850 N N . LEU B 1 51 ? 7.41 -8.242 -10.094 1 91.19 51 LEU B N 1
ATOM 851 C CA . LEU B 1 51 ? 6.414 -8.727 -11.039 1 91.19 51 LEU B CA 1
ATOM 852 C C . LEU B 1 51 ? 6.852 -8.461 -12.477 1 91.19 51 LEU B C 1
ATOM 854 O O . LEU B 1 51 ? 6.543 -9.242 -13.383 1 91.19 51 LEU B O 1
ATOM 858 N N . ARG B 1 52 ? 7.656 -7.43 -12.68 1 92.44 52 ARG B N 1
ATOM 859 C CA . ARG B 1 52 ? 8.117 -7.059 -14.016 1 92.44 52 ARG B CA 1
ATOM 860 C C . ARG B 1 52 ? 9.297 -7.922 -14.453 1 92.44 52 ARG B C 1
ATOM 862 O O . ARG B 1 52 ? 9.617 -7.996 -15.641 1 92.44 52 ARG B O 1
ATOM 869 N N . GLN B 1 53 ? 9.914 -8.641 -13.578 1 88.19 53 GLN B N 1
ATOM 870 C CA . GLN B 1 53 ? 11.031 -9.523 -13.906 1 88.19 53 GLN B CA 1
ATOM 871 C C . GLN B 1 53 ? 10.531 -10.875 -14.398 1 88.19 53 GLN B C 1
ATOM 873 O O . GLN B 1 53 ? 11.281 -11.625 -15.031 1 88.19 53 GLN B O 1
ATOM 878 N N . GLN B 1 54 ? 9.289 -11.109 -14.172 1 69.06 54 GLN B N 1
ATOM 879 C CA . GLN B 1 54 ? 8.734 -12.383 -14.602 1 69.06 54 GLN B CA 1
ATOM 880 C C . GLN B 1 54 ? 8.195 -12.297 -16.031 1 69.06 54 GLN B C 1
ATOM 882 O O . GLN B 1 54 ? 7.758 -11.234 -16.469 1 69.06 54 GLN B O 1
#

Organism: Nematostella vectensis (NCBI:txid45351)

Secondary structure (DSSP, 8-state):
---B-HHHHHTT---BSTT-TTT-TTTT--SHHHHHHHHHHHHHHHHHHHHHH-/---B-HHHHHTT---BSTT-TTT-TTTT--SHHHHHHHHHHHHHHHHHHHHHH-

Radius of gyration: 15.99 Å; Cα contacts (8 Å, |Δi|>4): 99; chains: 2; bou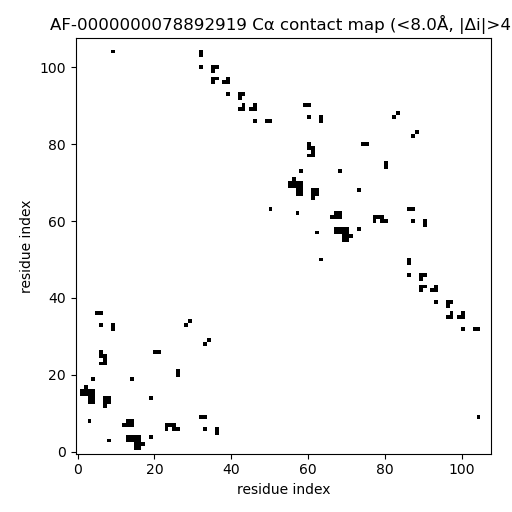nding box: 26×43×32 Å

Sequence (108 aa):
RVPKCARCRSHGTVSWLKGHKHYCRWRDCTCSKCQLITERQRVTAARVAILRQQRVPKCARCRSHGTVSWLKGHKHYCRWRDCTCSKCQLITERQRVTAARVAILRQQ

Foldseek 3Di:
DFDWDQQLVVVPHTDGDPPCCVVDPCNPPDDPSVVVVVVVVVVVVVVVVVVVVD/DFDWDQQLVLVPHTDGDPPCCVVDPCNPPDDPSVVVVVVVVVVVVVVVVVVVVD